Protein AF-A0AAD4GM19-F1 (afdb_monomer)

Secondary structure (DSSP, 8-state):
-------------------SS-TTPPPPPPP--GGGTHHHHHHHHHHT-HHHHHHHHHHHHHHHHHHHHHHHHHHHS-TTT-TTHHHHHHHHHHHHHHHHHHHHHHHHHHSS-HHHHHHHHHT-

Sequence (124 aa):
MVCGRCFKVMSFTISCTISKGTVNDPTTFPPPSKTHGSYHWAFERLLTAYPVLDGLLGISLVMHSHIGFDAILVDYLHHRKFPTLGPLTTWTLRATTVGVLVGVYQFNTNDIGLTELITKVWIA

Foldseek 3Di:
DDDDDDDPDPPPDPDDPDDPDDPPDDDDPDDDDCVVPVVVVVVVVCCPPQLNVLLVVQLVVLVVVLVVVVVVLVVPPDCVVPVPVSVVVNVVSVVVSVVSNVVQVCCSPPHDTDVVVVVVVVVD

Structure (mmCIF, N/CA/C/O backbone):
data_AF-A0AAD4GM19-F1
#
_entry.id   AF-A0AAD4GM19-F1
#
loop_
_atom_site.group_PDB
_atom_site.id
_atom_site.type_symbol
_atom_site.label_atom_id
_atom_si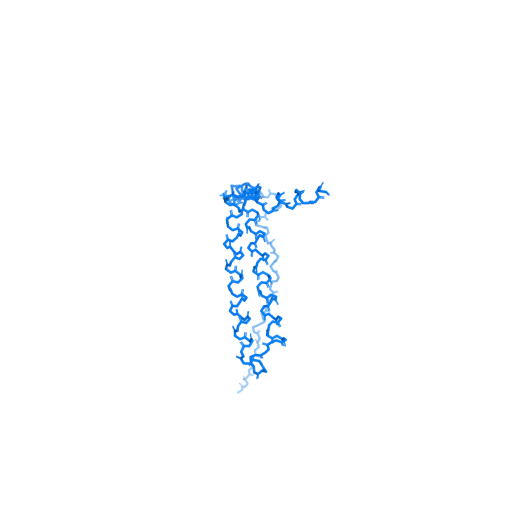te.label_alt_id
_atom_site.label_comp_id
_atom_site.label_asym_id
_atom_site.label_entity_id
_atom_site.label_seq_id
_atom_site.pdbx_PDB_ins_code
_atom_site.Cartn_x
_atom_site.Cartn_y
_atom_site.Cartn_z
_atom_site.occupancy
_atom_site.B_iso_or_equiv
_atom_site.auth_seq_id
_atom_site.auth_comp_id
_atom_site.auth_asym_id
_atom_site.auth_atom_id
_atom_site.pdbx_PDB_model_num
ATOM 1 N N . MET A 1 1 ? 21.900 -49.682 50.819 1.00 38.91 1 MET A N 1
ATOM 2 C CA . MET A 1 1 ? 23.007 -48.716 50.665 1.00 38.91 1 MET A CA 1
ATOM 3 C C . MET A 1 1 ? 22.805 -47.955 49.356 1.00 38.91 1 MET A C 1
ATOM 5 O O . MET A 1 1 ? 22.892 -48.578 48.313 1.00 38.91 1 MET A O 1
ATOM 9 N N . VAL A 1 2 ? 22.425 -46.669 49.467 1.00 39.72 2 VAL A N 1
ATOM 10 C CA . VAL A 1 2 ? 22.830 -45.501 48.634 1.00 39.72 2 VAL A CA 1
ATOM 11 C C . VAL A 1 2 ? 22.698 -45.658 47.097 1.00 39.72 2 VAL A C 1
ATOM 13 O O . VAL A 1 2 ? 23.478 -46.369 46.486 1.00 39.72 2 VAL A O 1
ATOM 16 N N . CYS A 1 3 ? 21.669 -45.146 46.402 1.00 38.34 3 CYS A N 1
ATOM 17 C CA . CYS A 1 3 ? 21.365 -43.743 46.030 1.00 38.34 3 CYS A CA 1
ATOM 18 C C . CYS A 1 3 ? 22.555 -42.938 45.464 1.00 38.34 3 CYS A C 1
ATOM 20 O O . CYS A 1 3 ? 23.399 -42.497 46.228 1.00 38.34 3 CYS A O 1
ATOM 22 N N . GLY A 1 4 ? 22.583 -42.634 44.159 1.00 37.59 4 GLY A N 1
ATOM 23 C CA . GLY A 1 4 ? 23.531 -41.638 43.642 1.00 37.59 4 GLY A CA 1
ATOM 24 C C . GLY A 1 4 ? 23.509 -41.433 42.130 1.00 37.59 4 GLY A C 1
ATOM 25 O O . GLY A 1 4 ? 24.225 -42.100 41.395 1.00 37.59 4 GLY A O 1
ATOM 26 N N . ARG A 1 5 ? 22.701 -40.472 41.671 1.00 51.44 5 ARG A N 1
ATOM 27 C CA . ARG A 1 5 ? 22.772 -39.861 40.332 1.00 51.44 5 ARG A CA 1
ATOM 28 C C . ARG A 1 5 ? 24.142 -39.192 40.152 1.00 51.44 5 ARG A C 1
ATOM 30 O O . ARG A 1 5 ? 24.573 -38.507 41.072 1.00 51.44 5 ARG A O 1
ATOM 37 N N . CYS A 1 6 ? 24.753 -39.257 38.967 1.00 37.06 6 CYS A N 1
ATOM 38 C CA . CYS A 1 6 ? 25.724 -38.238 38.556 1.00 37.06 6 CYS A CA 1
ATOM 39 C C . CYS A 1 6 ? 25.747 -38.056 37.029 1.00 37.06 6 CYS A C 1
ATOM 41 O O . CYS A 1 6 ? 26.342 -38.827 36.285 1.00 37.06 6 CYS A O 1
ATOM 43 N N . PHE A 1 7 ? 24.994 -37.040 36.604 1.00 38.12 7 PHE A N 1
ATOM 44 C CA . PHE A 1 7 ? 25.288 -36.101 35.522 1.00 38.12 7 PHE A CA 1
ATOM 45 C C . PHE A 1 7 ? 25.857 -36.645 34.198 1.00 38.12 7 PHE A C 1
ATOM 47 O O . PHE A 1 7 ? 27.062 -36.684 33.960 1.00 38.12 7 PHE A O 1
ATOM 54 N N . LYS A 1 8 ? 24.952 -36.890 33.242 1.00 39.38 8 LYS A N 1
ATOM 55 C CA . LYS A 1 8 ? 25.257 -36.744 31.814 1.00 39.38 8 LYS A CA 1
ATOM 56 C C . LYS A 1 8 ? 25.482 -35.246 31.562 1.00 39.38 8 LYS A C 1
ATOM 58 O O . LYS A 1 8 ? 24.530 -34.508 31.325 1.00 39.38 8 LYS A O 1
ATOM 63 N N . VAL A 1 9 ? 26.722 -34.781 31.718 1.00 40.97 9 VAL A N 1
ATOM 64 C CA . VAL A 1 9 ? 27.114 -33.411 31.364 1.00 40.97 9 VAL A CA 1
ATOM 65 C C . VAL A 1 9 ? 26.813 -33.221 29.881 1.00 40.97 9 VAL A C 1
ATOM 67 O O . VAL A 1 9 ? 27.384 -33.892 29.020 1.00 40.97 9 VAL A O 1
ATOM 70 N N . MET A 1 10 ? 25.871 -32.325 29.601 1.00 37.75 10 MET A N 1
ATOM 71 C CA . MET A 1 10 ? 25.622 -31.786 28.275 1.00 37.75 10 MET A CA 1
ATOM 72 C C . MET A 1 10 ? 26.859 -30.980 27.878 1.00 37.75 10 MET A C 1
ATOM 74 O O . MET A 1 10 ? 26.993 -29.811 28.230 1.00 37.75 10 MET A O 1
ATOM 78 N N . SER A 1 11 ? 27.800 -31.633 27.198 1.00 38.72 11 SER A N 1
ATOM 79 C CA . SER A 1 11 ? 28.934 -30.949 26.593 1.00 38.72 11 SER A CA 1
ATOM 80 C C . SER A 1 11 ? 28.415 -30.228 25.351 1.00 38.72 11 SER A C 1
ATOM 82 O O . SER A 1 11 ? 28.230 -30.829 24.296 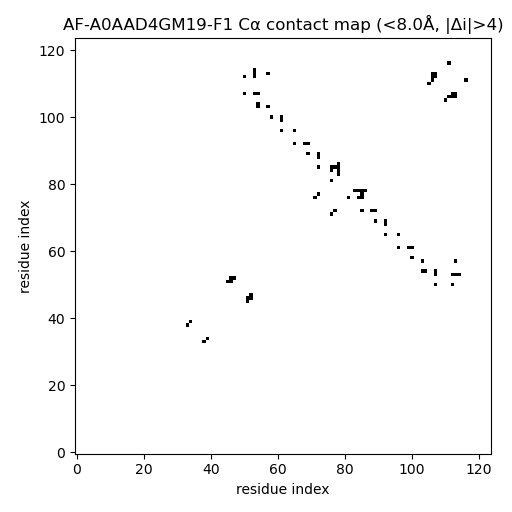1.00 38.72 11 SER A O 1
ATOM 84 N N . PHE A 1 12 ? 28.118 -28.938 25.509 1.00 42.53 12 PHE A N 1
ATOM 85 C CA . PHE A 1 12 ? 27.956 -27.997 24.406 1.00 42.53 12 PHE A CA 1
ATOM 86 C C . PHE A 1 12 ? 29.286 -27.940 23.640 1.00 42.53 12 PHE A C 1
ATOM 88 O O . PHE A 1 12 ? 30.208 -27.222 24.025 1.00 42.53 12 PHE A O 1
ATOM 95 N N . THR A 1 13 ? 29.422 -28.727 22.573 1.00 37.06 13 THR A N 1
ATOM 96 C CA . THR A 1 13 ? 30.518 -28.549 21.620 1.00 37.06 13 THR A CA 1
ATOM 97 C C . THR A 1 13 ? 30.119 -27.427 20.675 1.00 37.06 13 THR A C 1
ATOM 99 O O . THR A 1 13 ? 29.270 -27.594 19.801 1.00 37.06 13 THR A O 1
ATOM 102 N N . ILE A 1 14 ? 30.727 -26.262 20.884 1.00 43.44 14 ILE A N 1
ATOM 103 C CA . ILE A 1 14 ? 30.793 -25.184 19.900 1.00 43.44 14 ILE A CA 1
ATOM 104 C C . ILE A 1 14 ? 31.308 -25.806 18.598 1.00 43.44 14 ILE A C 1
ATOM 106 O O . ILE A 1 14 ? 32.425 -26.322 18.549 1.00 43.44 14 ILE A O 1
ATOM 110 N N . SER A 1 15 ? 30.465 -25.817 17.566 1.00 36.00 15 SER A N 1
ATOM 111 C CA . SER A 1 15 ? 30.798 -26.359 16.252 1.00 36.00 15 SER A CA 1
ATOM 112 C C . SER A 1 15 ? 31.835 -25.457 15.584 1.00 36.00 15 SER A C 1
ATOM 114 O O . SER A 1 15 ? 31.492 -24.544 14.839 1.00 36.00 15 SER A O 1
ATOM 116 N N . CYS A 1 16 ? 33.114 -25.708 15.857 1.00 32.81 16 CYS A N 1
ATOM 117 C CA . CYS A 1 16 ? 34.198 -25.260 14.996 1.00 32.81 16 CYS A CA 1
ATOM 118 C C . CYS A 1 16 ? 34.005 -25.953 13.641 1.00 32.81 16 CYS A C 1
ATOM 120 O O . CYS A 1 16 ? 33.963 -27.183 13.578 1.00 32.81 16 CYS A O 1
ATOM 122 N N . THR A 1 17 ? 33.811 -25.184 12.571 1.00 37.09 17 THR A N 1
ATOM 123 C CA . THR A 1 17 ? 33.722 -25.703 11.202 1.00 37.09 17 THR A CA 1
ATOM 124 C C . THR A 1 17 ? 35.038 -26.389 10.845 1.00 37.09 17 THR A C 1
ATOM 126 O O . THR A 1 17 ? 36.002 -25.741 10.448 1.00 37.09 17 THR A O 1
ATOM 129 N N . ILE A 1 18 ? 35.080 -27.708 11.035 1.00 44.66 18 ILE A N 1
ATOM 130 C CA . ILE A 1 18 ? 36.193 -28.576 10.656 1.00 44.66 18 ILE A CA 1
ATOM 131 C C . ILE A 1 18 ? 36.338 -28.520 9.131 1.00 44.66 18 ILE A C 1
ATOM 133 O O . ILE A 1 18 ? 35.518 -29.088 8.405 1.00 44.66 18 ILE A O 1
ATOM 137 N N . SER A 1 19 ? 37.394 -27.870 8.638 1.00 50.44 19 SER A N 1
ATOM 138 C CA . SER A 1 19 ? 37.907 -28.143 7.294 1.00 50.44 19 SER A CA 1
ATOM 139 C C . SER A 1 19 ? 38.299 -29.617 7.240 1.00 50.44 19 SER A C 1
ATOM 141 O O . SER A 1 19 ? 39.119 -30.079 8.033 1.00 50.44 19 SER A O 1
ATOM 143 N N . LYS A 1 20 ? 37.679 -30.392 6.348 1.00 53.50 20 LYS A N 1
ATOM 144 C CA . LYS A 1 20 ? 38.045 -31.797 6.156 1.00 53.50 20 LYS A CA 1
ATOM 145 C C . LYS A 1 20 ? 39.335 -31.862 5.330 1.00 53.50 20 LYS A C 1
ATOM 147 O O . LYS A 1 20 ? 39.262 -31.689 4.121 1.00 53.50 20 LYS A O 1
ATOM 152 N N . GLY A 1 21 ? 40.484 -32.092 5.972 1.00 68.62 21 GLY A N 1
ATOM 153 C CA . GLY A 1 21 ? 41.773 -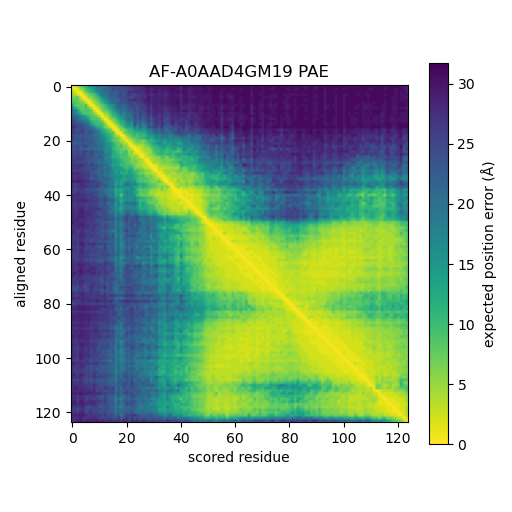32.314 5.294 1.00 68.62 21 GLY A CA 1
ATOM 154 C C . GLY A 1 21 ? 42.991 -31.694 5.991 1.00 68.62 21 GLY A C 1
ATOM 155 O O . GLY A 1 21 ? 42.884 -31.107 7.067 1.00 68.62 21 GLY A O 1
ATOM 156 N N . THR A 1 22 ? 44.156 -31.853 5.364 1.00 74.94 22 THR A N 1
ATOM 157 C CA . THR A 1 22 ? 45.419 -31.150 5.635 1.00 74.94 22 THR A CA 1
ATOM 158 C C . THR A 1 22 ? 45.405 -29.751 4.997 1.00 74.94 22 THR A C 1
ATOM 160 O O . THR A 1 22 ? 44.574 -29.455 4.142 1.00 74.94 22 THR A O 1
ATOM 163 N N . VAL A 1 23 ? 46.331 -28.865 5.387 1.00 68.31 23 VAL A N 1
ATOM 164 C CA . VAL A 1 23 ? 46.379 -27.454 4.930 1.00 68.31 23 VAL A CA 1
ATOM 165 C C . VAL A 1 23 ? 46.492 -27.304 3.400 1.00 68.31 23 VAL A C 1
ATOM 167 O O . VAL A 1 23 ? 46.121 -26.264 2.866 1.00 68.31 23 VAL A O 1
ATOM 170 N N . ASN A 1 24 ? 46.962 -28.339 2.694 1.00 73.19 24 ASN A N 1
ATOM 171 C CA . ASN A 1 24 ? 47.214 -28.308 1.251 1.00 73.19 24 ASN A CA 1
ATOM 172 C C . ASN A 1 24 ? 46.193 -29.106 0.420 1.00 73.19 24 ASN A C 1
ATOM 174 O O . ASN A 1 24 ? 46.396 -29.273 -0.783 1.00 73.19 24 ASN A O 1
ATOM 178 N N . ASP A 1 25 ? 45.117 -29.617 1.027 1.00 75.75 25 ASP A N 1
ATOM 179 C CA . ASP A 1 25 ? 44.115 -30.383 0.284 1.00 75.75 25 ASP A CA 1
ATOM 180 C C . ASP A 1 25 ? 43.200 -29.454 -0.536 1.00 75.75 25 ASP A C 1
ATOM 182 O O . ASP A 1 25 ? 42.662 -28.481 0.007 1.00 75.75 25 ASP A O 1
ATOM 186 N N . PRO A 1 26 ? 42.997 -29.722 -1.844 1.00 66.31 26 PRO A N 1
ATOM 187 C CA . PRO A 1 26 ? 42.121 -28.905 -2.670 1.00 66.31 26 PRO A CA 1
ATOM 188 C C . PRO A 1 26 ? 40.691 -28.994 -2.140 1.00 66.31 26 PRO A C 1
ATOM 190 O O . PRO A 1 26 ? 40.150 -30.081 -1.918 1.00 66.31 26 PRO A O 1
ATOM 193 N N . THR A 1 27 ? 40.053 -27.841 -1.956 1.00 70.06 27 THR A N 1
ATOM 194 C CA . THR A 1 27 ? 38.642 -27.800 -1.583 1.00 70.06 27 THR A CA 1
ATOM 195 C C . THR A 1 27 ? 37.819 -28.481 -2.675 1.00 70.06 27 THR A C 1
ATOM 197 O O . THR A 1 27 ? 37.971 -28.214 -3.868 1.00 70.06 27 THR A O 1
ATOM 200 N N . THR A 1 28 ? 36.955 -29.418 -2.280 1.00 76.31 28 THR A N 1
ATOM 201 C CA . THR A 1 28 ? 36.045 -30.067 -3.226 1.00 76.31 28 THR A CA 1
ATOM 202 C C . THR A 1 28 ? 35.091 -29.012 -3.777 1.00 76.31 28 THR A C 1
ATOM 204 O O . THR A 1 28 ? 34.391 -28.358 -3.001 1.00 76.31 28 THR A O 1
ATOM 207 N N . PHE A 1 29 ? 35.067 -28.836 -5.102 1.00 74.56 29 PHE A N 1
ATOM 208 C CA . PHE A 1 29 ? 34.152 -27.891 -5.734 1.00 74.56 29 PHE A CA 1
ATOM 209 C C . PHE A 1 29 ? 32.709 -28.239 -5.351 1.00 74.56 29 PHE A C 1
ATOM 211 O O . PHE A 1 29 ? 32.308 -29.401 -5.487 1.00 74.56 29 PHE A O 1
ATOM 218 N N . PRO A 1 30 ? 31.921 -27.267 -4.858 1.00 78.06 30 PRO A N 1
ATOM 219 C CA . PRO A 1 30 ? 30.531 -27.525 -4.538 1.00 78.06 30 PRO A CA 1
ATOM 220 C C . PRO A 1 30 ? 29.796 -27.962 -5.814 1.00 78.06 30 PRO A C 1
ATOM 222 O O . PRO A 1 30 ? 30.088 -27.447 -6.899 1.00 78.06 30 PRO A O 1
ATOM 225 N N . PRO A 1 31 ? 28.844 -28.903 -5.713 1.00 82.88 31 PRO A N 1
ATOM 226 C CA . PRO A 1 31 ? 28.059 -29.316 -6.865 1.00 82.88 31 PRO A CA 1
ATOM 227 C C . PRO A 1 31 ? 27.344 -28.092 -7.462 1.00 82.88 31 PRO A C 1
ATOM 229 O O . PRO A 1 31 ? 26.840 -27.252 -6.707 1.00 82.88 31 PRO A O 1
ATOM 232 N N . PRO A 1 32 ? 27.296 -27.961 -8.801 1.00 80.44 32 PRO A N 1
ATOM 233 C CA . PRO A 1 32 ? 26.712 -26.798 -9.452 1.00 80.44 32 PRO A CA 1
ATOM 234 C C . PRO A 1 32 ? 25.243 -26.653 -9.044 1.00 80.44 32 PRO A C 1
ATOM 236 O O . PRO A 1 32 ? 24.398 -27.482 -9.381 1.00 80.44 32 PRO A O 1
ATOM 239 N N . SER A 1 33 ? 24.939 -25.588 -8.300 1.00 77.69 33 SER A N 1
ATOM 240 C CA . SER A 1 33 ? 23.582 -25.253 -7.880 1.00 77.69 33 SER A CA 1
ATOM 241 C C . SER A 1 33 ? 23.029 -24.136 -8.761 1.00 77.69 33 SER A C 1
ATOM 243 O O . SER A 1 33 ? 23.692 -23.134 -9.033 1.00 77.69 33 SER A O 1
ATOM 245 N N . LYS A 1 34 ? 21.780 -24.285 -9.212 1.00 75.81 34 LYS A N 1
ATOM 246 C CA . LYS A 1 34 ? 21.092 -23.259 -10.017 1.00 75.81 34 LYS A CA 1
ATOM 247 C C . LYS A 1 34 ? 20.919 -21.930 -9.262 1.00 75.81 34 LYS A C 1
ATOM 249 O O . LYS A 1 34 ? 20.765 -20.891 -9.905 1.00 75.81 34 LYS A O 1
ATOM 254 N N . THR A 1 35 ? 20.991 -21.966 -7.929 1.00 75.19 35 THR A N 1
ATOM 255 C CA . THR A 1 35 ? 20.987 -20.822 -7.003 1.00 75.19 35 THR A CA 1
ATOM 256 C C . THR A 1 35 ? 22.214 -19.929 -7.128 1.00 75.19 35 THR A C 1
ATOM 258 O O . THR A 1 35 ? 22.061 -18.720 -7.017 1.00 75.19 35 THR A O 1
ATOM 261 N N . HIS A 1 36 ? 23.396 -20.476 -7.432 1.00 74.06 36 HIS A N 1
ATOM 262 C CA . HIS A 1 36 ? 24.636 -19.692 -7.534 1.00 74.06 36 HIS A CA 1
ATOM 263 C C . HIS A 1 36 ? 24.777 -18.867 -8.827 1.00 74.06 36 HIS A C 1
ATOM 265 O O . HIS A 1 36 ? 25.711 -18.081 -8.935 1.00 74.06 36 HIS A O 1
ATOM 271 N N . GLY A 1 37 ? 23.883 -19.026 -9.810 1.00 78.31 37 GLY A N 1
ATOM 272 C CA . GLY A 1 37 ? 23.977 -18.282 -11.071 1.00 78.31 37 GLY A CA 1
ATOM 273 C C . GLY A 1 37 ? 22.626 -17.979 -11.700 1.00 78.31 37 GLY A C 1
ATOM 274 O O . GLY A 1 37 ? 22.247 -16.820 -11.825 1.00 78.31 37 GLY A O 1
ATOM 275 N N . SER A 1 38 ? 21.859 -19.012 -12.062 1.00 81.31 38 SER A N 1
ATOM 276 C CA . SER A 1 38 ? 20.623 -18.809 -12.833 1.00 81.31 38 SER A CA 1
ATOM 277 C C . SER A 1 38 ? 19.521 -18.097 -12.046 1.00 81.31 38 SER A C 1
ATOM 279 O O . SER A 1 38 ? 18.886 -17.199 -12.590 1.00 81.31 38 SER A O 1
ATOM 281 N N . TYR A 1 39 ? 19.312 -18.449 -10.768 1.00 82.56 39 TYR A N 1
ATOM 282 C CA . TYR A 1 39 ? 18.279 -17.803 -9.955 1.00 82.56 39 TYR A CA 1
ATOM 283 C C . TYR A 1 39 ? 18.676 -16.387 -9.551 1.00 82.56 39 TYR A C 1
ATOM 285 O O . TYR A 1 39 ? 17.815 -15.519 -9.574 1.00 82.56 39 TYR A O 1
ATOM 293 N N . HIS A 1 40 ? 19.952 -16.131 -9.248 1.00 78.06 40 HIS A N 1
ATOM 294 C CA . HIS A 1 40 ? 20.426 -14.777 -8.951 1.00 78.06 40 HIS A CA 1
ATOM 295 C C . HIS A 1 40 ? 20.272 -13.855 -10.168 1.00 78.06 40 HIS A C 1
ATOM 297 O O . HIS A 1 40 ? 19.706 -12.773 -10.064 1.00 78.06 40 HIS A O 1
ATOM 303 N N . TRP A 1 41 ? 20.664 -14.331 -11.351 1.00 78.62 41 TRP A N 1
ATOM 304 C CA . TRP A 1 41 ? 20.522 -13.587 -12.602 1.00 78.62 41 TRP A CA 1
ATOM 305 C C . TRP A 1 41 ? 19.057 -13.372 -13.017 1.00 78.62 41 TRP A C 1
ATOM 307 O O . TRP A 1 41 ? 18.686 -12.296 -13.485 1.00 78.62 41 TRP A O 1
ATOM 317 N N . ALA A 1 42 ? 18.191 -14.374 -12.825 1.00 77.62 42 ALA A N 1
ATOM 318 C CA . ALA A 1 42 ? 16.756 -14.224 -13.064 1.00 77.62 42 ALA A CA 1
ATOM 319 C C . ALA A 1 42 ? 16.104 -13.267 -12.052 1.00 77.62 42 ALA A C 1
ATOM 321 O O . ALA A 1 42 ? 15.230 -12.489 -12.426 1.00 77.62 42 ALA A O 1
ATOM 322 N N . PHE A 1 43 ? 16.548 -13.294 -10.794 1.00 76.69 43 PHE A N 1
ATOM 323 C CA . PHE A 1 43 ? 16.095 -12.394 -9.737 1.00 76.69 43 PHE A CA 1
ATOM 324 C C . PHE A 1 43 ? 16.484 -10.939 -10.018 1.00 76.69 43 PHE A C 1
ATOM 326 O O . PHE A 1 43 ? 15.623 -10.069 -9.937 1.00 76.69 43 PHE A O 1
ATOM 333 N N . GLU A 1 44 ? 17.727 -10.677 -10.436 1.00 71.69 44 GLU A N 1
ATOM 334 C CA . GLU A 1 44 ? 18.168 -9.341 -10.865 1.00 71.69 44 GLU A CA 1
ATOM 335 C C . GLU A 1 44 ? 17.290 -8.801 -11.999 1.00 71.69 44 GLU A C 1
ATOM 337 O O . GLU A 1 44 ? 16.813 -7.670 -11.937 1.00 71.69 44 GLU A O 1
ATOM 342 N N . ARG A 1 45 ? 16.992 -9.632 -13.007 1.00 76.88 45 ARG A N 1
ATOM 343 C CA . ARG A 1 45 ? 16.120 -9.232 -14.121 1.00 76.88 45 ARG A CA 1
ATOM 344 C C . ARG A 1 45 ? 14.674 -8.989 -13.696 1.00 76.88 45 ARG A C 1
ATOM 346 O O . ARG A 1 45 ? 14.036 -8.075 -14.214 1.00 76.88 45 ARG A O 1
ATOM 353 N N . LEU A 1 46 ? 14.167 -9.770 -12.745 1.00 68.31 46 LEU A N 1
ATOM 354 C CA . LEU A 1 46 ? 12.828 -9.595 -12.184 1.00 68.31 46 LEU A CA 1
ATOM 355 C C . LEU A 1 46 ? 12.735 -8.309 -11.350 1.00 68.31 46 LEU A C 1
ATOM 357 O O . LEU A 1 46 ? 11.751 -7.588 -11.472 1.00 68.31 46 LEU A O 1
ATOM 361 N N . LEU A 1 47 ? 13.773 -7.965 -10.582 1.00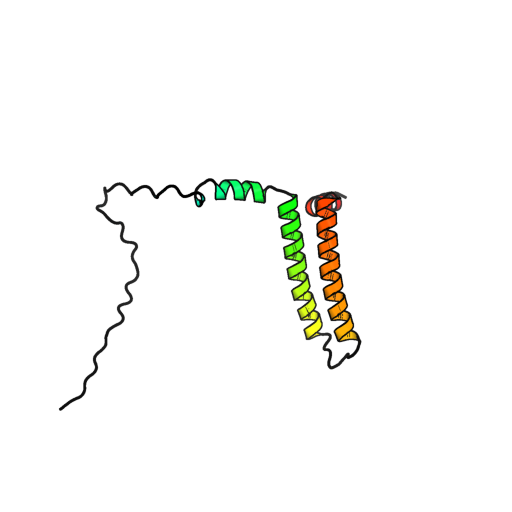 65.56 47 LEU A N 1
ATOM 362 C CA . LEU A 1 47 ? 13.852 -6.694 -9.851 1.00 65.56 47 LEU A CA 1
ATOM 363 C C . LEU A 1 47 ? 13.918 -5.477 -10.780 1.00 65.56 47 LEU A C 1
ATOM 365 O O . LEU A 1 47 ? 13.354 -4.436 -10.457 1.00 65.56 47 LEU A O 1
ATOM 369 N N . THR A 1 48 ? 14.570 -5.598 -11.939 1.00 65.75 48 THR A N 1
ATOM 370 C CA . THR A 1 48 ? 14.604 -4.515 -12.938 1.00 65.75 48 THR A CA 1
ATOM 371 C C . THR A 1 48 ? 13.293 -4.348 -13.712 1.00 65.75 48 THR A C 1
ATOM 373 O O . THR A 1 48 ? 13.151 -3.389 -14.470 1.00 65.75 48 THR A O 1
ATOM 376 N N . ALA A 1 49 ? 12.322 -5.256 -13.551 1.00 65.31 49 ALA A N 1
ATOM 377 C CA . ALA A 1 49 ? 11.016 -5.118 -14.180 1.00 65.31 49 ALA A CA 1
ATOM 378 C C . ALA A 1 49 ? 10.184 -4.063 -13.434 1.00 65.31 49 ALA A C 1
ATOM 380 O O . ALA A 1 49 ? 9.521 -4.359 -12.439 1.00 65.31 49 ALA A O 1
ATOM 381 N N . TYR A 1 50 ? 10.190 -2.839 -13.967 1.00 68.06 50 TYR A N 1
ATOM 382 C CA . TYR A 1 50 ? 9.406 -1.692 -13.497 1.00 68.06 50 TYR A CA 1
ATOM 383 C C . TYR A 1 50 ? 7.971 -2.032 -13.041 1.00 68.06 50 TYR A C 1
ATOM 385 O O . TYR A 1 50 ? 7.648 -1.694 -11.906 1.00 68.06 50 TYR A O 1
ATOM 393 N N . PRO A 1 51 ? 7.126 -2.757 -13.810 1.00 75.31 51 PRO A N 1
ATOM 394 C CA . PRO A 1 51 ? 5.746 -3.032 -13.385 1.00 75.31 51 PRO A CA 1
ATOM 395 C C . PRO A 1 51 ? 5.641 -4.027 -12.218 1.00 75.31 51 PRO A C 1
ATOM 397 O O . PRO A 1 51 ? 4.682 -3.995 -11.450 1.00 75.31 51 PRO A O 1
ATOM 400 N N . VAL A 1 52 ? 6.622 -4.921 -12.051 1.00 80.06 52 VAL A N 1
ATOM 401 C CA . VAL A 1 52 ? 6.636 -5.873 -10.928 1.00 80.06 52 VAL A CA 1
ATOM 402 C C . VAL A 1 52 ? 7.044 -5.157 -9.649 1.00 80.06 52 VAL A C 1
ATOM 404 O O . VAL A 1 52 ? 6.409 -5.348 -8.614 1.00 80.06 52 VAL A O 1
ATOM 407 N N . LEU A 1 53 ? 8.070 -4.306 -9.722 1.00 81.31 53 LEU A N 1
ATOM 408 C CA . LEU A 1 53 ? 8.478 -3.468 -8.599 1.00 81.31 53 LEU A CA 1
ATOM 409 C C . LEU A 1 53 ? 7.341 -2.523 -8.181 1.00 81.31 53 LEU A C 1
ATOM 411 O O . LEU A 1 53 ? 7.060 -2.399 -6.992 1.00 81.31 53 LEU A O 1
ATOM 415 N N . ASP A 1 54 ? 6.658 -1.913 -9.149 1.00 83.69 54 ASP A N 1
ATOM 416 C CA . ASP A 1 54 ? 5.555 -0.981 -8.912 1.00 83.69 54 ASP A CA 1
ATOM 417 C C . ASP A 1 54 ? 4.336 -1.669 -8.274 1.00 83.69 54 ASP A C 1
ATOM 419 O O . ASP A 1 54 ? 3.775 -1.186 -7.287 1.00 83.69 54 ASP A O 1
ATOM 423 N N . GLY A 1 55 ? 3.991 -2.872 -8.746 1.00 85.06 55 GLY A N 1
ATOM 424 C CA . GLY A 1 55 ? 2.972 -3.716 -8.124 1.00 85.06 55 GLY A CA 1
ATOM 425 C C . GLY A 1 55 ? 3.351 -4.180 -6.712 1.00 85.06 55 GLY A C 1
ATOM 426 O O . GLY A 1 55 ? 2.514 -4.150 -5.810 1.00 85.06 55 GLY A O 1
ATOM 427 N N . LEU A 1 56 ? 4.610 -4.571 -6.484 1.00 86.62 56 LEU A N 1
ATOM 428 C CA . LEU A 1 56 ? 5.097 -4.978 -5.160 1.00 86.62 56 LEU A CA 1
ATOM 429 C C . LEU A 1 56 ? 5.089 -3.814 -4.165 1.00 86.62 56 LEU A C 1
ATOM 431 O O . LEU A 1 56 ? 4.639 -3.989 -3.030 1.00 86.62 56 LEU A O 1
ATOM 435 N N . LEU A 1 57 ? 5.539 -2.630 -4.586 1.00 86.50 57 LEU A N 1
ATOM 436 C CA . LEU A 1 57 ? 5.481 -1.415 -3.775 1.00 86.50 57 LEU A CA 1
ATOM 437 C C . LEU A 1 57 ? 4.030 -1.028 -3.473 1.00 86.50 57 LEU A C 1
ATOM 439 O O . LEU A 1 57 ? 3.705 -0.772 -2.313 1.00 86.50 57 LEU A O 1
ATOM 443 N N . GLY A 1 58 ? 3.144 -1.076 -4.472 1.00 87.88 58 GLY A N 1
ATOM 444 C CA . GLY A 1 58 ? 1.715 -0.823 -4.299 1.00 87.88 58 GLY A CA 1
ATOM 445 C C . GLY A 1 58 ? 1.061 -1.778 -3.297 1.00 87.88 58 GLY A C 1
ATOM 446 O O . GLY A 1 58 ? 0.420 -1.333 -2.348 1.00 87.88 58 GLY A O 1
ATOM 447 N N . ILE A 1 59 ? 1.266 -3.091 -3.438 1.00 88.50 59 ILE A N 1
ATOM 448 C CA . ILE A 1 59 ? 0.677 -4.099 -2.538 1.00 88.50 59 ILE A CA 1
ATOM 449 C C . ILE A 1 59 ? 1.240 -3.977 -1.119 1.00 88.50 59 ILE A C 1
ATOM 451 O O . ILE A 1 59 ? 0.476 -4.004 -0.152 1.00 88.50 59 ILE A O 1
ATOM 455 N N . SER A 1 60 ? 2.562 -3.829 -0.982 1.00 90.75 60 SER A N 1
ATOM 456 C CA . SER A 1 60 ? 3.211 -3.684 0.325 1.00 90.75 60 SER A CA 1
ATOM 457 C C . SER A 1 60 ? 2.681 -2.461 1.070 1.00 90.75 60 SER A C 1
ATOM 459 O O . SER A 1 60 ? 2.357 -2.553 2.256 1.00 90.75 60 SER A O 1
ATOM 461 N N . LEU A 1 61 ? 2.555 -1.324 0.378 1.00 90.81 61 LEU A N 1
ATOM 462 C CA . LEU A 1 61 ? 2.026 -0.093 0.956 1.00 90.81 61 LEU A CA 1
ATOM 463 C C . LEU A 1 61 ? 0.561 -0.264 1.374 1.00 90.81 61 LEU A C 1
ATOM 465 O O . LEU A 1 61 ? 0.205 0.066 2.502 1.00 90.81 61 LEU A O 1
ATOM 469 N N . VAL A 1 62 ? -0.276 -0.840 0.506 1.00 93.44 62 VAL A N 1
ATOM 470 C CA . VAL A 1 62 ? -1.704 -1.054 0.785 1.00 93.44 62 VAL A CA 1
ATOM 471 C C . VAL A 1 62 ? -1.912 -1.960 1.998 1.00 93.44 62 VAL A C 1
ATOM 473 O O . VAL A 1 62 ? -2.728 -1.638 2.862 1.00 93.44 62 VAL A O 1
ATOM 476 N N . MET A 1 63 ? -1.158 -3.058 2.104 1.00 92.19 63 MET A N 1
ATOM 477 C CA . MET A 1 63 ? -1.235 -3.959 3.259 1.00 92.19 63 MET A CA 1
ATOM 478 C C . MET A 1 63 ? -0.762 -3.279 4.546 1.00 92.19 63 MET A C 1
ATOM 480 O O . MET A 1 63 ? -1.424 -3.401 5.578 1.00 92.19 63 MET A O 1
ATOM 484 N N . HIS A 1 64 ? 0.340 -2.525 4.489 1.00 94.31 64 HIS A N 1
ATOM 485 C CA . HIS A 1 64 ? 0.837 -1.759 5.632 1.00 94.31 64 HIS A CA 1
ATOM 486 C C . HIS A 1 64 ? -0.198 -0.731 6.114 1.00 94.31 64 HIS A C 1
ATOM 488 O O . HIS A 1 64 ? -0.504 -0.665 7.306 1.00 94.31 64 HIS A O 1
ATOM 494 N N . SER A 1 65 ? -0.800 0.018 5.185 1.00 94.12 65 SER A N 1
ATOM 495 C CA . SER A 1 65 ? -1.854 0.983 5.493 1.00 94.12 65 SER A CA 1
ATOM 496 C C . SER A 1 65 ? -3.112 0.315 6.047 1.00 94.12 65 SER A C 1
ATOM 498 O O . SER A 1 65 ? -3.676 0.830 7.007 1.00 94.12 65 SER A O 1
ATOM 500 N N . HIS A 1 66 ? -3.544 -0.832 5.509 1.00 95.00 66 HIS A N 1
ATOM 501 C CA . HIS A 1 66 ? -4.735 -1.535 6.004 1.00 95.00 66 HIS A CA 1
ATOM 502 C C . HIS A 1 66 ? -4.602 -1.908 7.485 1.00 95.00 66 HIS A C 1
ATOM 504 O O . HIS A 1 66 ? -5.504 -1.625 8.267 1.00 95.00 66 HIS A O 1
ATOM 510 N N . ILE A 1 67 ? -3.458 -2.473 7.882 1.00 95.38 67 ILE A N 1
ATOM 511 C CA . ILE A 1 67 ? -3.197 -2.858 9.277 1.00 95.38 67 ILE A CA 1
ATOM 512 C C . ILE A 1 67 ? -3.112 -1.616 10.176 1.00 95.38 67 ILE A C 1
ATOM 514 O O . ILE A 1 67 ? -3.668 -1.607 11.273 1.00 95.38 67 ILE A O 1
ATOM 518 N N . GLY A 1 68 ? -2.457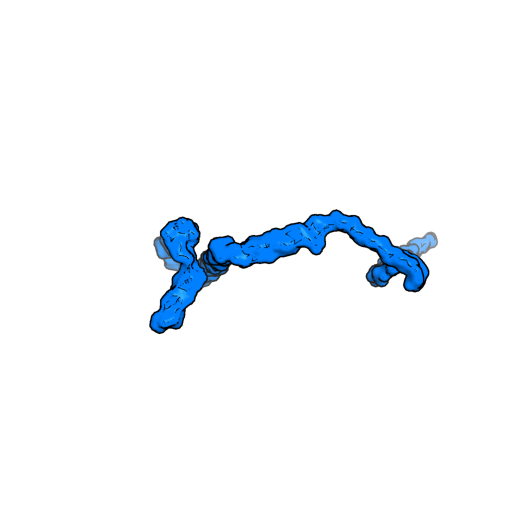 -0.548 9.707 1.00 94.50 68 GLY A N 1
ATOM 519 C CA . GLY A 1 68 ? -2.368 0.711 10.451 1.00 94.50 68 GLY A CA 1
ATOM 520 C C . GLY A 1 68 ? -3.735 1.357 10.696 1.00 94.50 68 GLY A C 1
ATOM 521 O O . GLY A 1 68 ? -4.027 1.790 11.809 1.00 94.50 68 GLY A O 1
ATOM 522 N N . PHE A 1 69 ? -4.604 1.383 9.684 1.00 93.38 69 PHE A N 1
ATOM 523 C CA . PHE A 1 69 ? -5.958 1.921 9.824 1.00 93.38 69 PHE A CA 1
ATOM 524 C C . PHE A 1 69 ? -6.873 1.029 10.670 1.00 93.38 69 PHE A C 1
ATOM 526 O O . PHE A 1 69 ? -7.724 1.560 11.384 1.00 93.38 69 PHE A O 1
ATOM 533 N N . ASP A 1 70 ? -6.691 -0.293 10.640 1.00 92.56 70 ASP A N 1
ATOM 534 C CA . ASP A 1 70 ? -7.427 -1.213 11.514 1.00 92.56 70 ASP A CA 1
ATOM 535 C C . ASP A 1 70 ? -7.066 -0.979 12.992 1.00 92.56 70 ASP A C 1
ATOM 537 O O . ASP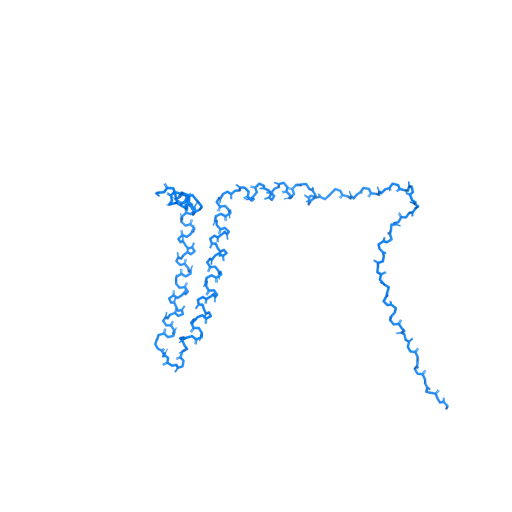 A 1 70 ? -7.958 -0.887 13.835 1.00 92.56 70 ASP A O 1
ATOM 541 N N . ALA A 1 71 ? -5.784 -0.736 13.298 1.00 93.50 7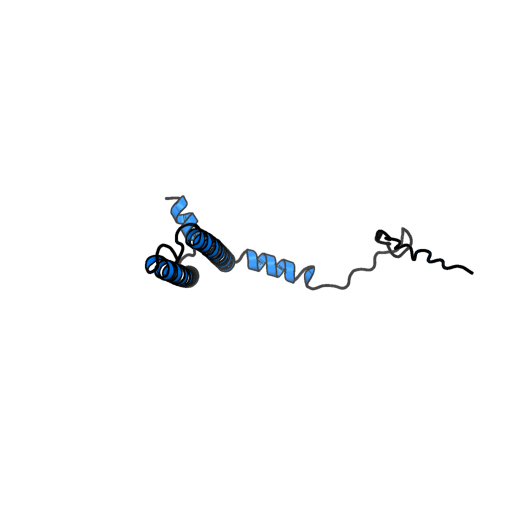1 ALA A N 1
ATOM 542 C CA . ALA A 1 71 ? -5.345 -0.356 14.644 1.00 93.50 71 ALA A CA 1
ATOM 543 C C . ALA A 1 71 ? -5.978 0.969 15.114 1.00 93.50 71 ALA A C 1
ATOM 545 O O . ALA A 1 71 ? -6.515 1.037 16.219 1.00 93.50 71 ALA A O 1
ATOM 546 N N . ILE A 1 72 ? -6.012 1.999 14.256 1.00 93.19 72 ILE A N 1
ATOM 547 C CA . ILE A 1 72 ? -6.678 3.281 14.564 1.00 93.19 72 ILE A CA 1
ATOM 548 C C . ILE A 1 72 ? -8.176 3.073 14.845 1.00 93.19 72 ILE A C 1
ATOM 550 O O . ILE A 1 72 ? -8.724 3.684 15.767 1.00 93.19 72 ILE A O 1
ATOM 554 N N . LEU A 1 73 ? -8.857 2.220 14.070 1.00 91.56 73 LEU A N 1
ATOM 555 C CA . LEU A 1 73 ? -10.277 1.924 14.276 1.00 91.56 73 LEU A CA 1
ATOM 556 C C . LEU A 1 73 ? -10.539 1.215 15.596 1.00 91.56 73 LEU A C 1
ATOM 558 O O . LEU A 1 73 ? -11.478 1.588 16.302 1.00 91.56 73 LEU A O 1
ATOM 562 N N . VAL A 1 74 ? -9.716 0.223 15.932 1.00 90.06 74 VAL A N 1
ATOM 563 C CA . VAL A 1 74 ? -9.816 -0.468 17.215 1.00 90.06 74 VAL A CA 1
ATOM 564 C C . VAL A 1 74 ? -9.574 0.521 18.346 1.00 90.06 74 VAL A C 1
ATOM 566 O O . VAL A 1 74 ? -10.409 0.602 19.233 1.00 90.06 74 VAL A O 1
ATOM 569 N N . ASP A 1 75 ? -8.530 1.344 18.306 1.00 91.94 75 ASP A N 1
ATOM 570 C CA . ASP A 1 75 ? -8.191 2.202 19.446 1.00 91.94 75 ASP A CA 1
ATOM 571 C C . ASP A 1 75 ? -9.191 3.350 19.659 1.00 91.94 75 ASP A C 1
ATOM 573 O O . ASP A 1 75 ? -9.622 3.605 20.789 1.00 91.94 75 ASP A O 1
ATOM 577 N N . TYR A 1 76 ? -9.625 4.019 18.586 1.00 90.06 76 TYR A N 1
ATOM 578 C CA . TYR A 1 76 ? -10.433 5.240 18.697 1.00 90.06 76 TYR A CA 1
ATOM 579 C C . TYR A 1 76 ? -11.931 5.036 18.444 1.00 90.06 76 TYR A C 1
ATOM 581 O O . TYR A 1 76 ? -12.750 5.769 19.010 1.00 90.06 76 TYR A O 1
ATOM 589 N N . LEU A 1 77 ? -12.322 4.047 17.632 1.00 90.12 77 LEU A N 1
ATOM 590 C CA . LEU A 1 77 ? -13.705 3.850 17.182 1.00 90.12 77 LEU A CA 1
ATOM 591 C C . LEU A 1 77 ? -14.277 2.491 17.616 1.00 90.12 77 LEU A C 1
ATOM 593 O O . LEU A 1 77 ? -14.777 1.695 16.823 1.00 90.12 77 LEU A O 1
ATOM 597 N N . HIS A 1 78 ? -14.269 2.248 18.925 1.00 86.50 78 HIS A N 1
ATOM 598 C CA . HIS A 1 78 ? -14.802 1.021 19.515 1.00 86.50 78 HIS A CA 1
ATOM 599 C C . HIS A 1 78 ? -16.313 0.820 19.268 1.00 86.50 78 HIS A C 1
ATOM 601 O O . HIS A 1 78 ? -17.140 1.676 19.609 1.00 86.50 78 HIS A O 1
ATOM 607 N N . HIS A 1 79 ? -16.689 -0.391 18.829 1.00 83.75 79 HIS A N 1
ATOM 608 C CA . HIS A 1 79 ? -18.084 -0.794 18.575 1.00 83.75 79 HIS A CA 1
ATOM 609 C C . HIS A 1 79 ? -19.015 -0.600 19.786 1.00 83.75 79 HIS A C 1
ATOM 611 O O . HIS A 1 79 ? -20.203 -0.330 19.631 1.00 83.75 79 HIS A O 1
ATOM 617 N N . ARG A 1 80 ? -18.475 -0.721 21.008 1.00 89.38 80 ARG A N 1
ATOM 618 C CA . ARG A 1 80 ? -19.253 -0.627 22.250 1.00 89.38 80 ARG A CA 1
ATOM 619 C C . ARG A 1 80 ? -19.751 0.792 22.526 1.00 89.38 80 ARG A C 1
ATOM 621 O O . ARG A 1 80 ? -20.778 0.960 23.173 1.00 89.38 80 ARG A O 1
ATOM 628 N N . LYS A 1 81 ? -19.006 1.807 22.073 1.00 88.38 81 LYS A N 1
ATOM 629 C CA . LYS A 1 81 ? -19.362 3.224 22.242 1.00 88.38 81 LYS A CA 1
ATOM 630 C C . LYS A 1 81 ? -20.157 3.746 21.047 1.00 88.38 81 LYS A C 1
ATOM 632 O O . LYS A 1 81 ? -21.064 4.550 21.232 1.00 88.38 81 LYS A O 1
ATOM 637 N N . PHE A 1 82 ? -19.839 3.268 19.844 1.00 85.31 82 PHE A N 1
ATOM 638 C CA . PHE A 1 82 ? -20.488 3.690 18.608 1.00 85.31 82 PHE A CA 1
ATOM 639 C C . PHE A 1 82 ? -21.035 2.481 17.834 1.00 85.31 82 PHE A C 1
ATOM 641 O O . PHE A 1 82 ? -20.341 1.939 16.969 1.00 85.31 82 PHE A O 1
ATOM 648 N N . PRO A 1 83 ? -22.281 2.057 18.114 1.00 84.94 83 PRO A N 1
ATOM 649 C CA . PRO A 1 83 ? -22.838 0.818 17.567 1.00 84.94 83 PRO A CA 1
ATOM 650 C C . PRO A 1 83 ? -23.104 0.870 16.055 1.00 84.94 83 PRO A C 1
ATOM 652 O O . PRO A 1 83 ? -23.167 -0.171 15.411 1.00 84.94 83 PRO A O 1
ATOM 655 N N . THR A 1 84 ? -23.245 2.064 15.475 1.00 89.06 84 THR A N 1
ATOM 656 C CA . THR A 1 84 ? -23.484 2.260 14.036 1.00 89.06 84 THR A CA 1
ATOM 657 C C . THR A 1 84 ? -22.207 2.599 13.270 1.00 89.06 84 THR A C 1
ATOM 659 O O . THR A 1 84 ? -21.949 2.016 12.220 1.00 89.06 84 THR A O 1
ATOM 662 N N . LEU A 1 85 ? -21.385 3.513 13.799 1.00 88.00 85 LEU A N 1
ATOM 663 C CA . LEU A 1 85 ? -20.149 3.952 13.143 1.00 88.00 85 LEU A CA 1
ATOM 664 C C . LEU A 1 85 ? -19.078 2.859 13.117 1.00 88.00 85 LEU A C 1
ATOM 666 O O . LEU A 1 85 ? -18.463 2.678 12.076 1.00 88.00 85 LEU A O 1
ATOM 670 N N . GLY A 1 86 ? -18.892 2.095 14.200 1.00 86.25 86 GLY A N 1
ATOM 671 C CA . GLY A 1 86 ? -17.888 1.023 14.256 1.00 86.25 86 GLY A CA 1
ATOM 672 C C . GLY A 1 86 ? -17.959 0.052 13.064 1.00 86.25 86 GLY A C 1
ATOM 673 O O . GLY A 1 86 ? -17.013 -0.007 12.278 1.00 86.25 86 GLY A O 1
ATOM 674 N N . PRO A 1 87 ? -19.080 -0.669 12.862 1.00 88.25 87 PRO A N 1
ATOM 675 C CA . PRO A 1 87 ? -19.205 -1.612 11.750 1.00 88.25 87 PRO A CA 1
ATOM 676 C C . PRO A 1 87 ? -19.193 -0.936 10.373 1.00 88.25 87 PRO A C 1
ATOM 678 O O . PRO A 1 87 ? -18.680 -1.531 9.424 1.00 88.25 87 PRO A O 1
ATOM 681 N N . LEU A 1 88 ? -19.712 0.295 10.255 1.00 92.75 88 LEU A N 1
ATOM 682 C CA . LEU A 1 88 ? -19.651 1.060 9.009 1.00 92.75 88 LEU A CA 1
ATOM 683 C C . LEU A 1 88 ? -18.197 1.310 8.607 1.00 92.75 88 LEU A C 1
ATOM 685 O O . LEU A 1 88 ? -17.816 1.009 7.481 1.00 92.75 88 LEU A O 1
ATOM 689 N N . THR A 1 89 ? -17.369 1.824 9.518 1.00 91.81 89 THR A N 1
ATOM 690 C CA . THR A 1 89 ? -15.995 2.201 9.179 1.00 91.81 89 THR A CA 1
ATOM 691 C C . THR A 1 89 ? -15.104 0.983 8.940 1.00 91.81 89 THR A C 1
ATOM 693 O O . THR A 1 89 ? -14.258 1.034 8.051 1.00 91.81 89 THR A O 1
ATOM 696 N N . THR A 1 90 ? -15.340 -0.147 9.617 1.00 89.62 90 THR A N 1
ATOM 697 C CA . THR A 1 90 ? -14.661 -1.417 9.294 1.00 89.62 90 THR A CA 1
ATOM 698 C C . THR A 1 90 ? -15.006 -1.909 7.884 1.00 89.62 90 THR A C 1
ATOM 700 O O . THR A 1 90 ? -14.123 -2.347 7.144 1.00 89.62 90 THR A O 1
ATOM 703 N N . TRP A 1 91 ? -16.277 -1.825 7.477 1.00 93.62 91 TRP A N 1
ATOM 704 C CA . TRP A 1 91 ? -16.687 -2.186 6.116 1.00 93.62 91 TRP A CA 1
ATOM 705 C C . TRP A 1 91 ? -16.142 -1.218 5.069 1.00 93.62 91 TRP A C 1
ATOM 707 O O . TRP A 1 91 ? -15.656 -1.668 4.032 1.00 93.62 91 TRP A O 1
ATOM 717 N N . THR A 1 92 ? -16.145 0.083 5.362 1.00 93.94 92 THR A N 1
ATOM 718 C CA . THR A 1 92 ? -15.509 1.094 4.514 1.00 93.94 92 THR A CA 1
ATOM 719 C C . THR A 1 92 ? -14.024 0.803 4.345 1.00 93.94 92 THR A C 1
ATOM 721 O O . THR A 1 92 ? -13.547 0.808 3.219 1.00 93.94 92 THR A O 1
ATOM 724 N N . LEU A 1 93 ? -13.294 0.477 5.418 1.00 93.62 93 LEU A N 1
ATOM 725 C CA . LEU A 1 93 ? -11.866 0.165 5.327 1.00 93.62 93 LEU A CA 1
ATOM 726 C C . LEU A 1 93 ? -11.607 -1.034 4.403 1.00 93.62 93 LEU A C 1
ATOM 728 O O . LEU A 1 93 ? -10.739 -0.970 3.536 1.00 93.62 93 LEU A O 1
ATOM 732 N N . ARG A 1 94 ? -12.403 -2.101 4.528 1.00 93.56 94 ARG A N 1
ATOM 733 C CA . ARG A 1 94 ? -12.311 -3.281 3.652 1.00 93.56 94 ARG A CA 1
ATOM 734 C C . ARG A 1 94 ? -12.633 -2.948 2.197 1.00 93.56 94 ARG A C 1
ATOM 736 O O . ARG A 1 94 ? -11.900 -3.372 1.305 1.00 93.56 94 ARG A O 1
ATOM 743 N N . ALA A 1 95 ? -13.688 -2.170 1.958 1.00 95.56 95 ALA A N 1
ATOM 744 C CA . ALA A 1 95 ? -14.061 -1.722 0.620 1.00 95.56 95 ALA A CA 1
ATOM 745 C C . ALA A 1 95 ? -12.964 -0.850 -0.007 1.00 95.56 95 ALA A C 1
ATOM 747 O O . ALA A 1 95 ? -12.599 -1.066 -1.160 1.00 95.56 95 ALA A O 1
ATOM 748 N N . THR A 1 96 ? -12.380 0.069 0.765 1.00 94.50 96 THR A N 1
ATOM 749 C CA . THR A 1 96 ? -11.261 0.909 0.329 1.00 94.50 96 THR A CA 1
ATOM 750 C C . THR A 1 96 ? -10.048 0.063 -0.028 1.00 94.50 96 THR A C 1
ATOM 752 O O . THR A 1 96 ? -9.463 0.272 -1.082 1.00 94.50 96 THR A O 1
ATOM 755 N N . THR A 1 97 ? -9.677 -0.931 0.781 1.00 94.31 97 THR A N 1
ATOM 756 C CA . THR A 1 97 ? -8.527 -1.797 0.473 1.00 94.31 97 THR A CA 1
ATOM 757 C C . THR A 1 97 ? -8.730 -2.587 -0.814 1.00 94.31 97 THR A C 1
ATOM 759 O O . THR A 1 97 ? -7.824 -2.634 -1.641 1.00 94.31 97 THR A O 1
ATOM 762 N N . VAL A 1 98 ? -9.924 -3.139 -1.041 1.00 94.38 98 VAL A N 1
ATOM 763 C CA . VAL A 1 98 ? -10.241 -3.814 -2.310 1.00 94.38 98 VAL A CA 1
ATOM 764 C C . VAL A 1 98 ? -10.236 -2.822 -3.476 1.00 94.38 98 VAL A C 1
ATOM 766 O O . VAL A 1 98 ? -9.645 -3.106 -4.514 1.00 94.38 98 VAL A O 1
ATOM 769 N N . GLY A 1 99 ? -10.835 -1.642 -3.302 1.00 94.69 99 GLY A N 1
ATOM 770 C CA . GLY A 1 99 ? -10.873 -0.598 -4.325 1.00 94.69 99 GLY A CA 1
ATOM 771 C C . GLY A 1 99 ? -9.481 -0.111 -4.725 1.00 94.69 99 GLY A C 1
ATOM 772 O O . GLY A 1 99 ? -9.189 -0.009 -5.913 1.00 94.69 99 GLY A O 1
ATOM 773 N N . VAL A 1 100 ? -8.593 0.114 -3.754 1.00 92.31 100 VAL A N 1
ATOM 774 C CA . VAL A 1 100 ? -7.205 0.510 -4.019 1.00 92.31 100 VAL A CA 1
ATOM 775 C C . VAL A 1 100 ? -6.434 -0.623 -4.692 1.00 92.31 100 VAL A C 1
ATOM 777 O O . VAL A 1 100 ? -5.702 -0.350 -5.634 1.00 92.31 100 VAL A O 1
ATOM 780 N N . LEU A 1 101 ? -6.622 -1.890 -4.300 1.00 90.12 101 LEU A N 1
ATOM 781 C CA . LEU A 1 101 ? -5.982 -3.018 -4.995 1.00 90.12 101 LEU A CA 1
ATOM 782 C C . LEU A 1 101 ? -6.412 -3.111 -6.465 1.00 90.12 101 LEU A C 1
ATOM 784 O O . LEU A 1 101 ? -5.567 -3.293 -7.341 1.00 90.12 101 LEU A O 1
ATOM 788 N N . VAL A 1 102 ? -7.707 -2.939 -6.749 1.00 92.44 102 VAL A N 1
ATOM 789 C CA . VAL A 1 102 ? -8.221 -2.892 -8.127 1.00 92.44 102 VAL A CA 1
ATOM 790 C C . VAL A 1 102 ? -7.657 -1.684 -8.878 1.00 92.44 102 VAL A C 1
ATOM 792 O O . VAL A 1 102 ? -7.233 -1.828 -10.023 1.00 92.44 102 VAL A O 1
ATOM 795 N N . GLY A 1 103 ? -7.594 -0.518 -8.231 1.00 89.62 103 GLY A N 1
ATOM 796 C CA . GLY A 1 103 ? -7.009 0.696 -8.799 1.00 89.62 103 GLY A CA 1
ATOM 797 C C . GLY A 1 103 ? -5.534 0.516 -9.153 1.00 89.62 103 GLY A C 1
ATOM 798 O O . GLY A 1 103 ? -5.148 0.785 -10.282 1.00 89.62 103 GLY A O 1
ATOM 799 N N . VAL A 1 104 ? -4.725 -0.028 -8.240 1.00 89.38 104 VAL A N 1
ATOM 800 C CA . VAL A 1 104 ? -3.300 -0.325 -8.469 1.00 89.38 104 VAL A CA 1
ATOM 801 C C . VAL A 1 104 ? -3.120 -1.319 -9.618 1.00 89.38 104 VAL A C 1
ATOM 803 O O . VAL A 1 104 ? -2.221 -1.145 -10.440 1.00 89.38 104 VAL A O 1
ATOM 806 N N . TYR A 1 105 ? -3.981 -2.335 -9.723 1.00 87.88 105 TYR A N 1
ATOM 807 C CA . TYR A 1 105 ? -3.948 -3.280 -10.841 1.00 87.88 105 TYR A CA 1
ATOM 808 C C . TYR A 1 105 ? -4.272 -2.608 -12.185 1.00 87.88 105 TYR A C 1
ATOM 810 O O . TYR A 1 105 ? -3.550 -2.808 -13.167 1.00 87.88 105 TYR A O 1
ATOM 818 N N . GLN A 1 106 ? -5.327 -1.788 -12.234 1.00 89.81 106 GLN A N 1
ATOM 819 C CA . GLN A 1 106 ? -5.697 -1.054 -13.446 1.00 89.81 106 GLN A CA 1
ATOM 820 C C . GLN A 1 106 ? -4.616 -0.050 -13.850 1.00 89.81 106 GLN A C 1
ATOM 822 O O . GLN A 1 106 ? -4.290 0.017 -15.032 1.00 89.81 106 GLN A O 1
ATOM 827 N N . PHE A 1 107 ? -4.010 0.637 -12.880 1.00 86.50 107 PHE A N 1
ATOM 828 C CA . PHE A 1 107 ? -2.968 1.638 -13.102 1.00 86.50 107 PHE A CA 1
ATOM 829 C C . PHE A 1 107 ? -1.667 1.038 -13.659 1.00 86.50 107 PHE A C 1
ATOM 831 O O . PHE A 1 107 ? -0.992 1.654 -14.476 1.00 86.50 107 PHE A O 1
ATOM 838 N N . ASN A 1 108 ? -1.335 -0.190 -13.248 1.00 83.12 108 ASN A N 1
ATOM 839 C CA . ASN A 1 108 ? -0.191 -0.939 -13.776 1.00 83.12 108 ASN A CA 1
ATOM 840 C C . ASN A 1 108 ? -0.448 -1.556 -15.161 1.00 83.12 108 ASN A C 1
ATOM 842 O O . ASN A 1 108 ? 0.497 -1.804 -15.903 1.00 83.12 108 ASN A O 1
ATOM 846 N N . THR A 1 109 ? -1.708 -1.860 -15.495 1.00 82.94 109 THR A N 1
ATOM 847 C CA . THR A 1 109 ? -2.051 -2.594 -16.729 1.00 82.94 109 THR A CA 1
ATOM 848 C 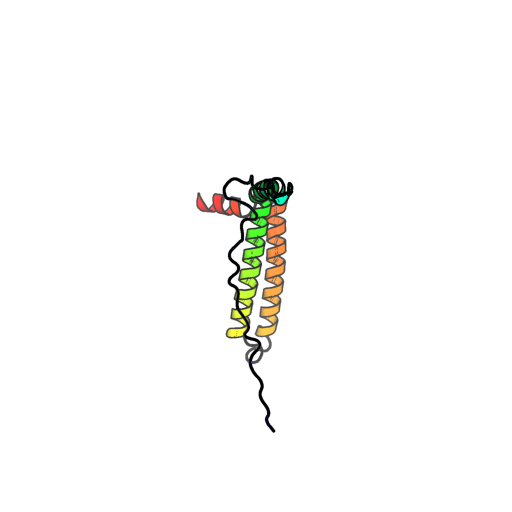C . THR A 1 109 ? -2.486 -1.674 -17.872 1.00 82.94 109 THR A C 1
ATOM 850 O O . THR A 1 109 ? -2.210 -1.982 -19.028 1.00 82.94 109 THR A O 1
ATOM 853 N N . ASN A 1 110 ? -3.176 -0.568 -17.573 1.00 86.62 110 ASN A N 1
ATOM 854 C CA . ASN A 1 110 ? -3.785 0.316 -18.576 1.00 86.62 110 ASN A CA 1
ATOM 855 C C . ASN A 1 110 ? -3.237 1.755 -18.556 1.00 86.62 110 ASN A C 1
ATOM 857 O O . ASN A 1 110 ? -3.547 2.511 -19.472 1.00 86.62 110 ASN A O 1
ATOM 861 N N . ASP A 1 111 ? -2.430 2.125 -17.557 1.00 83.62 111 ASP A N 1
ATOM 862 C CA . ASP A 1 111 ? -1.829 3.456 -17.412 1.00 83.62 111 ASP A CA 1
ATOM 863 C C . ASP A 1 111 ? -0.289 3.370 -17.315 1.00 83.62 111 ASP A C 1
ATOM 865 O O . ASP A 1 111 ? 0.335 2.361 -17.633 1.00 83.62 111 ASP A O 1
ATOM 869 N N . ILE A 1 112 ? 0.336 4.481 -16.924 1.00 81.94 112 ILE A N 1
ATOM 870 C CA . ILE A 1 112 ? 1.782 4.742 -16.949 1.00 81.94 112 ILE A CA 1
ATOM 871 C C . ILE A 1 112 ? 2.527 4.043 -15.778 1.00 81.94 112 ILE A C 1
ATOM 873 O O . ILE A 1 112 ? 3.738 3.852 -15.852 1.00 81.94 112 ILE A O 1
ATOM 877 N N . GLY A 1 113 ? 1.830 3.651 -14.702 1.00 83.31 113 GLY A N 1
ATOM 878 C CA . GLY A 1 113 ? 2.427 3.097 -13.470 1.00 83.31 113 GLY A CA 1
ATOM 879 C C . GLY A 1 113 ? 2.762 4.153 -12.398 1.00 83.31 113 GLY A C 1
ATOM 880 O O . GLY A 1 113 ? 2.958 5.336 -12.699 1.00 83.31 113 GLY A O 1
ATOM 881 N N . LEU A 1 114 ? 2.792 3.757 -11.118 1.00 80.31 114 LEU A N 1
ATOM 882 C CA . LEU A 1 114 ? 2.927 4.653 -9.957 1.00 80.31 114 LEU A CA 1
ATOM 883 C C . LEU A 1 114 ? 4.308 5.317 -9.899 1.00 80.31 114 LEU A C 1
ATOM 885 O O . LEU A 1 114 ? 4.375 6.530 -9.703 1.00 80.31 114 LEU A O 1
ATOM 889 N N . THR A 1 115 ? 5.410 4.588 -10.104 1.00 82.38 115 THR A N 1
ATOM 890 C CA . THR A 1 115 ? 6.766 5.183 -10.077 1.00 82.38 115 THR A CA 1
ATOM 891 C C . THR A 1 115 ? 6.968 6.272 -11.131 1.00 82.38 115 THR A C 1
ATOM 893 O O . THR A 1 115 ? 7.649 7.273 -10.890 1.00 82.38 115 THR A O 1
ATOM 896 N N . GLU A 1 116 ? 6.364 6.107 -12.307 1.00 82.88 116 GLU A N 1
ATOM 897 C CA . GLU A 1 116 ? 6.478 7.101 -13.368 1.00 82.88 116 GLU A CA 1
ATOM 898 C C . GLU A 1 116 ? 5.494 8.264 -13.177 1.00 82.88 116 GLU A C 1
ATOM 9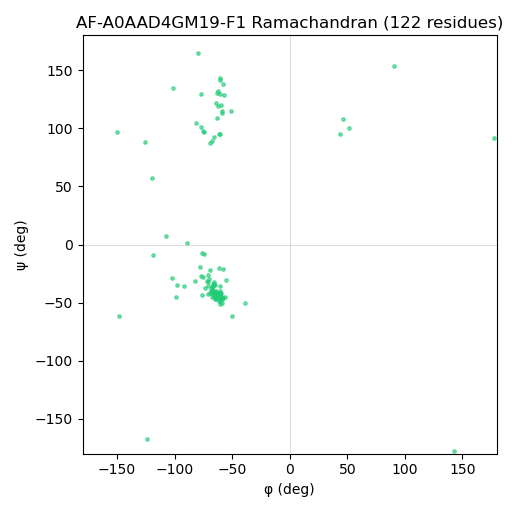00 O O . GLU A 1 116 ? 5.851 9.409 -13.467 1.00 82.88 116 GLU A O 1
ATOM 905 N N . LEU A 1 117 ? 4.317 8.027 -12.581 1.00 83.88 117 LEU A N 1
ATOM 906 C CA . LEU A 1 117 ? 3.462 9.112 -12.087 1.00 83.88 117 LEU A CA 1
ATOM 907 C C . LEU A 1 117 ? 4.201 9.972 -11.058 1.00 83.88 117 LEU A C 1
ATOM 909 O O . LEU A 1 117 ? 4.178 11.194 -11.169 1.00 83.88 117 LEU A O 1
ATOM 913 N N . ILE A 1 118 ? 4.889 9.360 -10.088 1.00 84.81 118 ILE A N 1
ATOM 914 C CA . ILE A 1 118 ? 5.642 10.096 -9.058 1.00 84.81 118 ILE A CA 1
ATOM 915 C C . ILE A 1 118 ? 6.724 10.964 -9.709 1.00 84.81 118 ILE A C 1
ATOM 917 O O . ILE A 1 118 ? 6.878 12.129 -9.349 1.00 84.81 118 ILE A O 1
ATOM 921 N N . THR A 1 119 ? 7.420 10.429 -10.715 1.00 85.56 119 THR A N 1
ATOM 922 C CA . THR A 1 119 ? 8.438 11.177 -11.467 1.00 85.56 119 THR A CA 1
ATOM 923 C C . THR A 1 119 ? 7.827 12.377 -12.200 1.00 85.56 119 THR A C 1
ATOM 925 O O . THR A 1 119 ? 8.372 13.477 -12.142 1.00 85.56 119 THR A O 1
ATOM 928 N N . LYS A 1 120 ? 6.668 12.194 -12.847 1.00 86.19 120 LYS A N 1
ATOM 929 C CA . LYS A 1 120 ? 5.952 13.259 -13.571 1.00 86.19 120 LYS A CA 1
ATOM 930 C C . LYS A 1 120 ? 5.392 14.339 -12.643 1.00 86.19 120 LYS A C 1
ATOM 932 O O . LYS A 1 120 ? 5.421 15.507 -13.007 1.00 86.19 120 LYS A O 1
ATOM 937 N N . VAL A 1 121 ? 4.915 13.966 -11.455 1.00 91.38 121 VAL A N 1
ATOM 938 C CA . VAL A 1 121 ? 4.415 14.910 -10.440 1.00 91.38 121 VAL A CA 1
ATOM 939 C C . VAL A 1 121 ? 5.552 15.714 -9.807 1.00 91.38 121 VAL A C 1
ATOM 941 O O . VAL A 1 121 ? 5.368 16.885 -9.505 1.00 91.38 121 VAL A O 1
ATOM 944 N N . TRP A 1 122 ? 6.724 15.108 -9.607 1.00 90.25 122 TRP A N 1
ATOM 945 C CA . TRP A 1 122 ? 7.839 15.754 -8.910 1.00 90.25 122 TRP A CA 1
ATOM 946 C C . TRP A 1 122 ? 8.578 16.809 -9.745 1.00 90.25 122 TRP A C 1
ATOM 948 O O . TRP A 1 122 ? 9.160 17.734 -9.187 1.00 90.25 122 TRP A O 1
ATOM 958 N N . ILE A 1 123 ? 8.588 16.666 -11.073 1.00 82.81 123 ILE A N 1
ATOM 959 C CA . ILE A 1 123 ? 9.259 17.605 -11.992 1.00 82.81 123 ILE A CA 1
ATOM 960 C C . ILE A 1 123 ? 8.307 18.754 -12.416 1.00 82.81 123 ILE A C 1
ATOM 962 O O . ILE A 1 123 ? 8.701 19.616 -13.200 1.00 82.81 123 ILE A O 1
ATOM 966 N N . ALA A 1 124 ? 7.067 18.769 -11.909 1.00 52.19 124 ALA A N 1
ATOM 967 C CA . ALA A 1 124 ? 6.089 19.835 -12.145 1.00 52.19 124 ALA A CA 1
ATOM 968 C C . ALA A 1 124 ? 6.484 21.173 -11.497 1.00 52.19 124 ALA A C 1
ATOM 970 O O . ALA A 1 124 ? 7.050 21.161 -10.380 1.00 52.19 124 ALA A O 1
#

Nearest PDB structures (foldseek):
  6lo8-assembly1_D  TM=7.287E-01  e=1.029E-03  Saccharomyces cerevisiae S288C

Radius of gyration: 28.64 Å; Cα contacts (8 Å, |Δi|>4): 46; chains: 1; bounding box: 71×69×69 Å

Solvent-accessible surface area (backbone atoms only — not comparable to full-atom values): 7702 Å² total; per-residue (Å²): 134,83,88,82,89,78,77,88,74,81,76,80,73,78,80,71,84,74,74,91,70,63,99,84,58,79,78,78,79,75,78,92,52,62,66,84,48,59,49,51,55,50,46,55,56,51,66,66,32,62,67,56,45,40,49,50,53,51,51,53,49,51,54,54,49,52,56,53,52,50,51,51,39,58,75,74,44,40,50,90,84,33,77,65,59,26,62,50,52,56,50,49,50,54,50,47,53,52,50,49,53,53,48,53,52,48,34,57,73,78,54,86,30,64,68,53,48,52,54,60,61,69,76,104

Organism: NCBI:txid1328754

Mean predicted aligned error: 14.92 Å

InterPro domains:
  IPR007992 Succinate dehydrogenase [ubiquinone] cytochrome b small subunit, CybS [PTHR13337] (17-122)
  IPR034804 Fumarate reductase/succinate dehydrogenase, transmembrane subunit [G3DSA:1.20.1300.10] (13-123)

pLDDT: mean 77.25, std 17.99, range [32.81, 95.56]